Protein AF-K9WZA9-F1 (afdb_monomer_lite)

Sequence (160 aa):
MTSDKREVIESKIQYLHNLAGVDAKGNIYPRIYDGIVRLSPTGEVEWKQEIHGIFVREEDNHIFVCSRADVVNNVVILKVEHYDYSGKKIQTISFKLPEEQLPIKEDTPRLVSVDKTSMFYFYAGETERQGGTLFVYSLDGKLQTTTSLKKTDVNGFPLI

Organism: NCBI:txid56107

pLDDT: mean 84.94, std 13.11, range [42.44, 98.12]

Foldseek 3Di:
DPPPPPDPLDPVQPQFDPDWDADPQGWIWTDGPQWTFTAHNSRHTPDIFGWQDWDQAPVFRKIWTWGWWDQDPQKTKIWIFIAGNVRHTPDIAIAIDRQVPFLDHPWTWGFDDADPQRKTWTWTDDDPQFGTKIWIAHRNRDTDDIGGDFDADPVRHGRD

Radius of gyration: 18.66 Å; chains: 1; bounding box: 48×48×51 Å

Structure (mmCIF, N/CA/C/O backbone):
data_AF-K9WZA9-F1
#
_entry.id   AF-K9WZA9-F1
#
loop_
_atom_site.group_PDB
_atom_site.id
_atom_site.type_symbol
_atom_site.label_atom_id
_atom_site.label_alt_id
_atom_site.label_comp_id
_atom_site.label_asym_id
_atom_site.label_entity_id
_atom_site.label_seq_id
_atom_site.pdbx_PDB_ins_code
_atom_site.Cartn_x
_atom_site.Cartn_y
_atom_site.Cartn_z
_atom_site.occupancy
_atom_site.B_iso_or_equiv
_atom_site.auth_seq_id
_atom_site.auth_comp_id
_atom_site.auth_asym_id
_atom_site.auth_atom_id
_atom_site.pdbx_PDB_model_num
ATOM 1 N N . MET A 1 1 ? -28.727 35.499 5.149 1.00 42.44 1 MET A N 1
ATOM 2 C CA . MET A 1 1 ? -27.744 34.424 4.913 1.00 42.44 1 MET A CA 1
ATOM 3 C C . MET A 1 1 ? -26.704 34.524 6.008 1.00 42.44 1 MET A C 1
ATOM 5 O O . MET A 1 1 ? -25.869 35.417 5.964 1.00 42.44 1 MET A O 1
ATOM 9 N N . THR A 1 2 ? -26.827 33.715 7.054 1.00 43.69 2 THR A N 1
ATOM 10 C CA . THR A 1 2 ? -25.778 33.573 8.065 1.00 43.69 2 THR A CA 1
ATOM 11 C C . THR A 1 2 ? -24.646 32.799 7.411 1.00 43.69 2 THR A C 1
ATOM 13 O O . THR A 1 2 ? -24.845 31.659 7.006 1.00 43.69 2 THR A O 1
ATOM 16 N N . SER A 1 3 ? -23.483 33.426 7.219 1.00 47.97 3 SER A N 1
ATOM 17 C CA . SER A 1 3 ? -22.284 32.647 6.931 1.00 47.97 3 SER A CA 1
ATOM 18 C C . SER A 1 3 ? -22.032 31.810 8.177 1.00 47.97 3 SER A C 1
ATOM 20 O O . SER A 1 3 ? -21.748 32.383 9.233 1.00 47.97 3 SER A O 1
ATOM 22 N N . ASP A 1 4 ? -22.192 30.495 8.083 1.00 49.38 4 ASP A N 1
ATOM 23 C CA . ASP A 1 4 ? -21.793 29.600 9.160 1.00 49.38 4 ASP A CA 1
ATOM 24 C C . ASP A 1 4 ? -20.328 29.903 9.474 1.00 49.38 4 ASP A C 1
ATOM 26 O O . ASP A 1 4 ? -19.436 29.706 8.641 1.00 49.38 4 ASP A O 1
ATOM 30 N N . LYS A 1 5 ? -20.086 30.498 10.648 1.00 52.78 5 LYS A N 1
ATOM 31 C CA . LYS A 1 5 ? -18.735 30.696 11.159 1.00 52.78 5 LYS A CA 1
ATOM 32 C C . LYS A 1 5 ? -18.150 29.300 11.301 1.00 52.78 5 LYS A C 1
ATOM 34 O O . LYS A 1 5 ? -18.515 28.574 12.218 1.00 52.78 5 LYS A O 1
ATOM 39 N N . ARG A 1 6 ? -17.274 28.918 10.372 1.00 56.25 6 ARG A N 1
ATOM 40 C CA . ARG A 1 6 ? -16.460 27.714 10.517 1.00 56.25 6 ARG A CA 1
ATOM 41 C C . ARG A 1 6 ? -15.619 27.894 11.773 1.00 56.25 6 ARG A C 1
ATOM 43 O O . ARG A 1 6 ? -14.726 28.738 11.805 1.00 56.25 6 ARG A O 1
ATOM 50 N N . GLU A 1 7 ? -15.952 27.141 12.808 1.00 61.06 7 GLU A N 1
ATOM 51 C CA . GLU A 1 7 ? -15.139 27.044 14.007 1.00 61.06 7 GLU A CA 1
ATOM 52 C C . GLU A 1 7 ? -13.943 26.149 13.683 1.00 61.06 7 GLU A C 1
ATOM 54 O O . GLU A 1 7 ? -14.091 24.991 13.290 1.00 61.06 7 GLU A O 1
ATOM 59 N N . VAL A 1 8 ? -12.744 26.724 13.748 1.00 60.50 8 VAL A N 1
ATOM 60 C CA . VAL A 1 8 ? -11.500 25.979 13.549 1.00 60.50 8 VAL A CA 1
ATOM 61 C C . VAL A 1 8 ? -11.173 25.299 14.872 1.00 60.50 8 VAL A C 1
ATOM 63 O O . VAL A 1 8 ? -10.711 25.955 15.800 1.00 60.50 8 VAL A O 1
ATOM 66 N N . ILE A 1 9 ? -11.443 23.996 14.947 1.00 62.44 9 ILE A N 1
ATOM 67 C CA . ILE A 1 9 ? -11.275 23.192 16.169 1.00 62.44 9 ILE A CA 1
ATOM 68 C C . ILE A 1 9 ? -9.785 22.912 16.457 1.00 62.44 9 ILE A C 1
ATOM 70 O O . ILE A 1 9 ? -9.392 22.844 17.613 1.00 62.44 9 ILE A O 1
ATOM 74 N N . GLU A 1 10 ? -8.930 22.832 15.427 1.00 61.31 10 GLU A N 1
ATOM 75 C CA . GLU A 1 10 ? -7.470 22.728 15.590 1.00 61.31 10 GLU A CA 1
ATOM 76 C C . GLU A 1 10 ? -6.732 23.484 14.473 1.00 61.31 10 GLU A C 1
ATOM 78 O O . GLU A 1 10 ? -6.695 23.080 13.310 1.00 61.31 10 GLU A O 1
ATOM 83 N N . SER A 1 11 ? -6.126 24.613 14.839 1.00 58.09 11 SER A N 1
ATOM 84 C CA . SER A 1 11 ? -5.455 25.532 13.911 1.00 58.09 11 SER A CA 1
ATOM 85 C C . SER A 1 11 ? -4.141 25.006 13.328 1.00 58.09 11 SER A C 1
ATOM 87 O O . SER A 1 11 ? -3.690 25.524 12.306 1.00 58.09 11 SER A O 1
ATOM 89 N N . LYS A 1 12 ? -3.521 23.992 13.944 1.00 59.09 12 LYS A N 1
ATOM 90 C CA . LYS A 1 12 ? -2.277 23.372 13.463 1.00 59.09 12 LYS A CA 1
ATOM 91 C C . LYS A 1 12 ? -2.514 22.337 12.364 1.00 59.09 12 LYS A C 1
ATOM 93 O O . LYS A 1 12 ? -1.564 21.943 11.690 1.00 59.09 12 LYS A O 1
ATOM 98 N N . ILE A 1 13 ? -3.759 21.910 12.157 1.00 56.47 13 ILE A N 1
ATOM 99 C CA . ILE A 1 13 ? -4.132 20.898 11.167 1.00 56.47 13 ILE A CA 1
ATOM 100 C C . ILE A 1 13 ? -5.046 21.550 10.125 1.00 56.47 13 ILE A C 1
ATOM 102 O O . ILE A 1 13 ? -6.263 21.414 10.153 1.00 56.47 13 ILE A O 1
ATOM 106 N N . GLN A 1 14 ? -4.448 22.304 9.200 1.00 51.78 14 GLN A N 1
ATOM 107 C CA . GLN A 1 14 ? -5.199 23.067 8.186 1.00 51.78 14 GLN A CA 1
ATOM 108 C C . GLN A 1 14 ? -5.395 22.320 6.861 1.00 51.78 14 GLN A C 1
ATOM 110 O O . GLN A 1 14 ? -6.154 22.766 6.005 1.00 51.78 14 GLN A O 1
ATOM 115 N N . TYR A 1 15 ? -4.751 21.164 6.697 1.00 53.50 15 TYR A N 1
ATOM 116 C CA . TYR A 1 15 ? -4.788 20.360 5.471 1.00 53.50 15 TYR A CA 1
ATOM 117 C C . TYR A 1 15 ? -5.608 19.089 5.682 1.00 53.50 15 TYR A C 1
ATOM 119 O O . TYR A 1 15 ? -5.127 17.966 5.520 1.00 53.50 15 TYR A O 1
ATOM 127 N N . LEU A 1 16 ? -6.853 19.284 6.111 1.00 52.84 16 LEU A N 1
ATOM 128 C CA . LEU A 1 16 ? -7.841 18.219 6.197 1.00 52.84 16 LEU A CA 1
ATOM 129 C C . LEU A 1 16 ? -8.297 17.897 4.773 1.00 52.84 16 LEU A C 1
ATOM 131 O O . LEU A 1 16 ? -8.947 18.714 4.121 1.00 52.84 16 LEU A O 1
ATOM 135 N N . HIS A 1 17 ? -7.939 16.718 4.272 1.00 55.78 17 HIS A N 1
ATOM 136 C CA . HIS A 1 17 ? -8.559 16.200 3.055 1.00 55.78 17 HIS A CA 1
ATOM 137 C C . HIS A 1 17 ? -9.924 15.597 3.419 1.00 55.78 17 HIS A C 1
ATOM 139 O O . HIS A 1 17 ? -10.118 15.166 4.551 1.00 55.78 17 HIS A O 1
ATOM 145 N N . ASN A 1 18 ? -10.860 15.574 2.462 1.00 53.59 18 ASN A N 1
ATOM 146 C CA . ASN A 1 18 ? -12.310 15.318 2.601 1.00 53.59 18 ASN A CA 1
ATOM 147 C C . ASN A 1 18 ? -12.762 14.006 3.298 1.00 53.59 18 ASN A C 1
ATOM 149 O O . ASN A 1 18 ? -13.946 13.682 3.248 1.00 53.59 18 ASN A O 1
ATOM 153 N N . LEU A 1 19 ? -11.874 13.238 3.933 1.00 59.81 19 LEU A N 1
ATOM 154 C CA . LEU A 1 19 ? -12.208 12.026 4.674 1.00 59.81 19 LEU A CA 1
ATOM 155 C C . LEU A 1 19 ? -11.932 12.230 6.172 1.00 59.81 19 LEU A C 1
ATOM 157 O O . LEU A 1 19 ? -10.779 12.365 6.584 1.00 59.81 19 LEU A O 1
ATOM 161 N N . ALA A 1 20 ? -12.989 12.226 6.982 1.00 69.00 20 ALA A N 1
ATOM 162 C CA . ALA A 1 20 ? -12.903 12.156 8.436 1.00 69.00 20 ALA A CA 1
ATOM 163 C C . ALA A 1 20 ? -13.921 11.133 8.954 1.00 69.00 20 ALA A C 1
ATOM 165 O O . ALA A 1 20 ? -15.091 11.180 8.576 1.00 69.00 20 ALA A O 1
ATOM 166 N N . GLY A 1 21 ? -13.468 10.200 9.792 1.00 81.12 21 GLY A N 1
ATOM 167 C CA . GLY A 1 21 ? -14.337 9.299 10.556 1.00 81.12 21 GLY A CA 1
ATOM 168 C C . GLY A 1 21 ? -14.506 9.785 11.994 1.00 81.12 21 GLY A C 1
ATOM 169 O O . GLY A 1 21 ? -13.677 10.549 12.482 1.00 81.12 21 GLY A O 1
ATOM 170 N N . VAL A 1 22 ? -15.553 9.336 12.685 1.00 85.81 22 VAL A N 1
ATOM 171 C CA . VAL A 1 22 ? -15.742 9.573 14.126 1.00 85.81 22 VAL A CA 1
ATOM 172 C C . VAL A 1 22 ? -16.069 8.244 14.802 1.00 85.81 22 VAL A C 1
ATOM 174 O O . VAL A 1 22 ? -16.882 7.483 14.278 1.00 85.81 22 VAL A O 1
ATOM 177 N N . ASP A 1 23 ? -15.425 7.941 15.931 1.00 87.69 23 ASP A N 1
ATOM 178 C CA . ASP A 1 23 ? -15.722 6.726 16.702 1.00 87.69 23 ASP A CA 1
ATOM 179 C C . ASP A 1 23 ? -16.848 6.931 17.734 1.00 87.69 23 ASP A C 1
ATOM 181 O O . ASP A 1 23 ? -17.328 8.038 17.976 1.00 87.69 23 ASP A O 1
ATOM 185 N N . ALA A 1 24 ? -17.261 5.846 18.397 1.00 90.38 24 ALA A N 1
ATOM 186 C CA . ALA A 1 24 ? -18.321 5.880 19.409 1.00 90.38 24 ALA A CA 1
ATOM 187 C C . ALA A 1 24 ? -17.980 6.712 20.664 1.00 90.38 24 ALA A C 1
ATOM 189 O O . ALA A 1 24 ? -18.866 6.993 21.469 1.00 90.38 24 ALA A O 1
ATOM 190 N N . LYS A 1 25 ? -16.710 7.086 20.858 1.00 92.81 25 LYS A N 1
ATOM 191 C CA . LYS A 1 25 ? -16.250 7.942 21.960 1.00 92.81 25 LYS A CA 1
ATOM 192 C C . LYS A 1 25 ? -16.144 9.412 21.538 1.00 92.81 25 LYS A C 1
ATOM 194 O O . LYS A 1 25 ? -15.784 10.241 22.368 1.00 92.81 25 LYS A O 1
ATOM 199 N N . GLY A 1 26 ? -16.451 9.731 20.280 1.00 89.19 26 GLY A N 1
ATOM 200 C CA . GLY A 1 26 ? -16.342 11.075 19.722 1.00 89.19 26 GLY A CA 1
ATOM 201 C C . GLY A 1 26 ? -14.930 11.452 19.274 1.00 89.19 26 GLY A C 1
ATOM 202 O O . GLY A 1 26 ? -14.692 12.625 19.005 1.00 89.19 26 GLY A O 1
ATOM 203 N N . ASN A 1 27 ? -13.990 10.501 19.193 1.00 91.38 27 ASN A N 1
ATOM 204 C CA . ASN A 1 27 ? -12.677 10.778 18.609 1.00 91.38 27 ASN A CA 1
ATOM 205 C C . ASN A 1 27 ? -12.821 10.967 17.101 1.00 91.38 27 ASN A C 1
ATOM 207 O O . ASN A 1 27 ? -13.540 10.211 16.446 1.00 91.38 27 ASN A O 1
ATOM 211 N N . ILE A 1 28 ? -12.105 11.942 16.551 1.00 88.12 28 ILE A N 1
ATOM 212 C CA . ILE A 1 28 ? -12.174 12.310 15.135 1.00 88.12 28 ILE A CA 1
ATOM 213 C C . ILE A 1 28 ? -10.919 11.792 14.435 1.00 88.12 28 ILE A C 1
ATOM 215 O O . ILE A 1 28 ? -9.810 11.959 14.937 1.00 88.12 28 ILE A O 1
ATOM 219 N N . TYR A 1 29 ? -11.086 11.193 13.261 1.00 87.50 29 TYR A N 1
ATOM 220 C CA . TYR A 1 29 ? -10.018 10.583 12.470 1.00 87.50 29 TYR A CA 1
ATOM 221 C C . TYR A 1 29 ? -9.888 11.273 11.116 1.00 87.50 29 TYR A C 1
ATOM 223 O O . TYR A 1 29 ? -10.284 10.700 10.095 1.00 87.50 29 TYR A O 1
ATOM 231 N N . PRO A 1 30 ? -9.411 12.527 11.072 1.00 84.75 30 PRO A N 1
ATOM 232 C CA . PRO A 1 30 ? -9.175 13.189 9.807 1.00 84.75 30 PRO A CA 1
ATOM 233 C C . PRO A 1 30 ? -7.998 12.577 9.047 1.00 84.75 30 PRO A C 1
ATOM 235 O O . PRO A 1 30 ? -6.952 12.256 9.625 1.00 84.75 30 PRO A O 1
ATOM 238 N N . ARG A 1 31 ? -8.129 12.527 7.720 1.00 80.56 31 ARG A N 1
ATOM 239 C CA . ARG A 1 31 ? -6.980 12.373 6.832 1.00 80.56 31 ARG A CA 1
ATOM 240 C C . ARG A 1 31 ? -6.229 13.700 6.715 1.00 80.56 31 ARG A C 1
ATOM 242 O O . ARG A 1 31 ? -6.806 14.722 6.339 1.00 80.56 31 ARG A O 1
ATOM 249 N N . ILE A 1 32 ? -4.927 13.656 6.973 1.00 76.44 32 ILE A N 1
ATOM 250 C CA . ILE A 1 32 ? -4.011 14.792 6.869 1.00 76.44 32 ILE A CA 1
ATOM 251 C C . ILE A 1 32 ? -2.846 14.435 5.947 1.00 76.44 32 ILE A C 1
ATOM 253 O O . ILE A 1 32 ? -2.032 13.580 6.281 1.00 76.44 32 ILE A O 1
ATOM 257 N N . TYR A 1 33 ? -2.755 15.077 4.780 1.00 75.62 33 TYR A N 1
ATOM 258 C CA . TYR A 1 33 ? -1.789 14.701 3.737 1.00 75.62 33 TYR A CA 1
ATOM 259 C C . TYR A 1 33 ? -1.764 13.170 3.493 1.00 75.62 33 TYR A C 1
ATOM 261 O O . TYR A 1 33 ? -2.802 12.548 3.236 1.00 75.62 33 TYR A O 1
ATOM 269 N N . ASP A 1 34 ? -0.588 12.557 3.638 1.00 75.19 34 ASP A N 1
ATOM 270 C CA . ASP A 1 34 ? -0.345 11.119 3.595 1.00 75.19 34 ASP A CA 1
ATOM 271 C C . ASP A 1 34 ? -0.392 10.505 5.000 1.00 75.19 34 ASP A C 1
ATOM 273 O O . ASP A 1 34 ? 0.543 9.844 5.446 1.00 75.19 34 ASP A O 1
ATOM 277 N N . GLY A 1 35 ? -1.463 10.757 5.749 1.00 81.19 35 GLY A N 1
ATOM 278 C CA . GLY A 1 35 ? -1.632 10.201 7.084 1.00 81.19 35 GLY A CA 1
ATOM 279 C C . GLY A 1 35 ? -3.032 10.338 7.657 1.00 81.19 35 GLY A C 1
ATOM 280 O O . GLY A 1 35 ? -3.899 11.012 7.102 1.00 81.19 35 GLY A O 1
ATOM 281 N N . ILE A 1 36 ? -3.235 9.689 8.798 1.00 85.44 36 ILE A N 1
ATOM 282 C CA . ILE A 1 36 ? -4.416 9.831 9.646 1.00 85.44 36 ILE A CA 1
ATOM 283 C C . ILE A 1 36 ? -3.948 10.341 11.004 1.00 85.44 36 ILE A C 1
ATOM 285 O O . ILE A 1 36 ? -2.954 9.869 11.558 1.00 85.44 36 ILE A O 1
ATOM 289 N N . VAL A 1 37 ? -4.671 11.316 11.537 1.00 87.38 37 VAL A N 1
ATOM 290 C CA . VAL A 1 37 ? -4.534 11.753 12.926 1.00 87.38 37 VAL A CA 1
ATOM 291 C C . VAL A 1 37 ? -5.763 11.309 13.687 1.00 87.38 37 VAL A C 1
ATOM 293 O O . VAL A 1 37 ? -6.846 11.248 13.120 1.00 87.38 37 VAL A O 1
ATOM 296 N N . ARG A 1 38 ? -5.598 11.002 14.968 1.00 89.75 38 ARG A N 1
ATOM 297 C CA . ARG A 1 38 ? -6.704 10.879 15.907 1.00 89.75 38 ARG A CA 1
ATOM 298 C C . ARG A 1 38 ? -6.728 12.122 16.786 1.00 89.75 38 ARG A C 1
ATOM 300 O O . ARG A 1 38 ? -5.749 12.405 17.481 1.00 89.75 38 ARG A O 1
ATOM 307 N N . LEU A 1 39 ? -7.851 12.822 16.751 1.00 89.12 39 LEU A N 1
ATOM 308 C CA . LEU A 1 39 ? -8.166 13.922 17.648 1.00 89.12 39 LEU A CA 1
ATOM 309 C C . LEU A 1 39 ? -9.087 13.420 18.757 1.00 89.12 39 LEU A C 1
ATOM 311 O O . LEU A 1 39 ? -10.002 12.633 18.494 1.00 89.12 39 LEU A O 1
ATOM 315 N N . SER A 1 40 ? -8.866 13.898 19.974 1.00 90.94 40 SER A N 1
ATOM 316 C CA . SER A 1 40 ? -9.822 13.756 21.067 1.00 90.94 40 SER A CA 1
ATOM 317 C C . SER A 1 40 ? -11.135 14.493 20.733 1.00 90.94 40 SER A C 1
ATOM 319 O O . SER A 1 40 ? -11.166 15.327 19.819 1.00 90.94 40 SER A O 1
ATOM 321 N N . PRO A 1 41 ? -12.222 14.277 21.498 1.00 89.31 41 PRO A N 1
ATOM 322 C CA . PRO A 1 41 ? -13.459 15.045 21.332 1.00 89.31 41 PRO A CA 1
ATOM 323 C C . PRO A 1 41 ? -13.288 16.561 21.524 1.00 89.31 41 PRO A C 1
ATOM 325 O O . PRO A 1 41 ? -14.135 17.331 21.080 1.00 89.31 41 PRO A O 1
ATOM 328 N N . THR A 1 42 ? -12.210 17.001 22.184 1.00 90.12 42 THR A N 1
ATOM 329 C CA . THR A 1 42 ? -11.871 18.421 22.375 1.00 90.12 42 THR A CA 1
ATOM 330 C C . THR A 1 42 ? -10.948 18.974 21.287 1.00 90.12 42 THR A C 1
ATOM 332 O O . THR A 1 42 ? -10.619 20.155 21.326 1.00 90.12 42 THR A O 1
ATOM 335 N N . GLY A 1 43 ? -10.546 18.151 20.311 1.00 84.06 43 GLY A N 1
ATOM 336 C CA . GLY A 1 43 ? -9.695 18.557 19.191 1.00 84.06 43 GLY A CA 1
ATOM 337 C C . GLY A 1 43 ? -8.194 18.370 19.415 1.00 84.06 43 GLY A C 1
ATOM 338 O O . GLY A 1 43 ? -7.413 18.690 18.523 1.00 84.06 43 GLY A O 1
ATOM 339 N N . GLU A 1 44 ? -7.771 17.828 20.559 1.00 88.88 44 GLU A N 1
ATOM 340 C CA . GLU A 1 44 ? -6.352 17.609 20.851 1.00 88.88 44 GLU A CA 1
ATOM 341 C C . GLU A 1 44 ? -5.801 16.402 20.087 1.00 88.88 44 GLU A C 1
ATOM 343 O O . GLU A 1 44 ? -6.444 15.358 19.992 1.00 88.88 44 GLU A O 1
ATOM 348 N N . VAL A 1 45 ? -4.579 16.518 19.567 1.00 89.56 45 VAL A N 1
ATOM 349 C CA . VAL A 1 45 ? -3.902 15.420 18.863 1.00 89.56 45 VAL A CA 1
ATOM 350 C C . VAL A 1 45 ? -3.454 14.347 19.855 1.00 89.56 45 VAL A C 1
ATOM 352 O O . VAL A 1 45 ? -2.538 14.574 20.639 1.00 89.56 45 VAL A O 1
ATOM 355 N N . GLU A 1 46 ? -4.038 13.152 19.764 1.00 91.00 46 GLU A N 1
ATOM 356 C CA . GLU A 1 46 ? -3.663 12.004 20.604 1.00 91.00 46 GLU A CA 1
ATOM 357 C C . GLU A 1 46 ? -2.703 11.045 19.887 1.00 91.00 46 GLU A C 1
ATOM 359 O O . GLU A 1 46 ? -1.898 10.361 20.519 1.00 91.00 46 GLU A O 1
ATOM 364 N N . TRP A 1 47 ? -2.804 10.955 18.558 1.00 88.19 47 TRP A N 1
ATOM 365 C CA . TRP A 1 47 ? -2.058 9.982 17.761 1.00 88.19 47 TRP A CA 1
ATOM 366 C C . TRP A 1 47 ? -1.978 10.396 16.287 1.00 88.19 47 TRP A C 1
ATOM 368 O O . TRP A 1 47 ? -2.872 11.065 15.769 1.00 88.19 47 TRP A O 1
ATOM 378 N N . LYS A 1 48 ? -0.914 9.972 15.598 1.00 86.94 48 LYS A N 1
ATOM 379 C CA . LYS A 1 48 ? -0.701 10.179 14.159 1.00 86.94 48 LYS A CA 1
ATOM 380 C C . LYS A 1 48 ? -0.072 8.931 13.539 1.00 86.94 48 LYS A C 1
ATOM 382 O O . LYS A 1 48 ? 0.857 8.368 14.113 1.00 86.94 48 LYS A O 1
ATOM 387 N N . GLN A 1 49 ? -0.507 8.575 12.334 1.00 84.06 49 GLN A N 1
ATOM 388 C CA . GLN A 1 49 ? 0.143 7.581 11.479 1.00 84.06 49 GLN A CA 1
ATOM 389 C C . GLN A 1 49 ? 0.287 8.109 10.053 1.00 84.06 49 GLN A C 1
ATOM 391 O O . GLN A 1 49 ? -0.645 8.697 9.509 1.00 84.06 49 GLN A O 1
ATOM 396 N N . GLU A 1 50 ? 1.452 7.887 9.446 1.00 84.44 50 GLU A N 1
ATOM 397 C CA . GLU A 1 50 ? 1.690 8.183 8.030 1.00 84.44 50 GLU A CA 1
ATOM 398 C C . GLU A 1 50 ? 1.214 7.004 7.166 1.00 84.44 50 GLU A C 1
ATOM 400 O O . GLU A 1 50 ? 1.672 5.871 7.321 1.00 84.44 50 GLU A O 1
ATOM 405 N N . ILE A 1 51 ? 0.264 7.278 6.275 1.00 83.19 51 ILE A N 1
ATOM 406 C CA . ILE A 1 51 ? -0.436 6.337 5.402 1.00 83.19 51 ILE A CA 1
ATOM 407 C C . ILE A 1 51 ? -0.437 6.915 3.982 1.00 83.19 51 ILE A C 1
ATOM 409 O O . ILE A 1 51 ? -1.095 7.917 3.707 1.00 83.19 51 ILE A O 1
ATOM 413 N N . HIS A 1 52 ? 0.271 6.251 3.070 1.00 81.38 52 HIS A N 1
ATOM 414 C CA . HIS A 1 52 ? 0.356 6.623 1.652 1.00 81.38 52 HIS A CA 1
ATOM 415 C C . HIS A 1 52 ? -0.791 6.061 0.810 1.00 81.38 52 HIS A C 1
ATOM 417 O O . HIS A 1 52 ? -1.071 6.571 -0.275 1.00 81.38 52 HIS A O 1
ATOM 423 N N . GLY A 1 53 ? -1.462 5.013 1.287 1.00 82.69 53 GLY A N 1
ATOM 424 C CA . GLY A 1 53 ? -2.587 4.418 0.579 1.00 82.69 53 GLY A CA 1
ATOM 425 C C . GLY A 1 53 ? -3.407 3.497 1.466 1.00 82.69 53 GLY A C 1
ATOM 426 O O . GLY A 1 53 ? -2.867 2.816 2.335 1.00 82.69 53 GLY A O 1
ATOM 427 N N . ILE A 1 54 ? -4.715 3.476 1.229 1.00 87.62 54 ILE A N 1
ATOM 428 C CA . ILE A 1 54 ? -5.635 2.489 1.789 1.00 87.62 54 ILE A CA 1
ATOM 429 C C . ILE A 1 54 ? -6.397 1.900 0.613 1.00 87.62 54 ILE A C 1
ATOM 431 O O . ILE A 1 54 ? -6.950 2.645 -0.195 1.00 87.62 54 ILE A O 1
ATOM 435 N N . PHE A 1 55 ? -6.423 0.578 0.526 1.00 91.38 55 PHE A N 1
ATOM 436 C CA . PHE A 1 55 ? -7.201 -0.143 -0.467 1.00 91.38 55 PHE A CA 1
ATOM 437 C C . PHE A 1 55 ? -8.105 -1.152 0.235 1.00 91.38 55 PHE A C 1
ATOM 439 O O . PHE A 1 55 ? -7.647 -1.894 1.104 1.00 91.38 55 PHE A O 1
ATOM 446 N N . VAL A 1 56 ? -9.382 -1.173 -0.136 1.00 92.25 56 VAL A N 1
ATOM 447 C CA . VAL A 1 56 ? -10.341 -2.185 0.315 1.00 92.25 56 VAL A CA 1
ATOM 448 C C . VAL A 1 56 ? -10.646 -3.063 -0.884 1.00 92.25 56 VAL A C 1
ATOM 450 O O . VAL A 1 56 ? -11.123 -2.567 -1.903 1.00 92.25 56 VAL A O 1
ATOM 453 N N . ARG A 1 57 ? -10.334 -4.353 -0.774 1.00 92.88 57 ARG A N 1
ATOM 454 C CA . ARG A 1 57 ? -10.615 -5.320 -1.833 1.00 9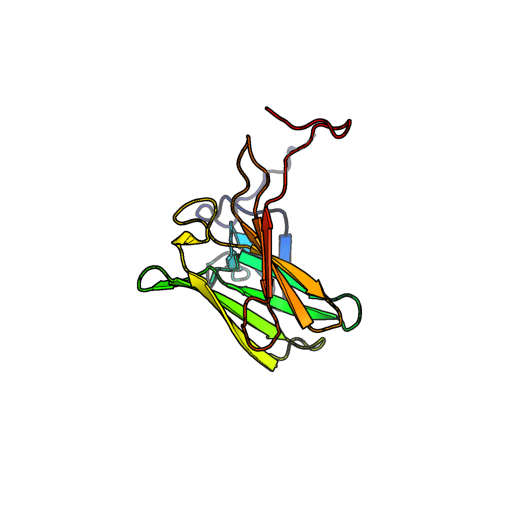2.88 57 ARG A CA 1
ATOM 455 C C . ARG A 1 57 ? -12.092 -5.699 -1.788 1.00 92.88 57 ARG A C 1
ATOM 457 O O . ARG A 1 57 ? -12.578 -6.143 -0.753 1.00 92.88 57 ARG A O 1
ATOM 464 N N . GLU A 1 58 ? -12.803 -5.494 -2.891 1.00 90.50 58 GLU A N 1
ATOM 465 C CA . GLU A 1 58 ? -14.267 -5.600 -2.947 1.00 90.50 58 GLU A CA 1
ATOM 466 C C . GLU A 1 58 ? -14.765 -7.027 -2.687 1.00 90.50 58 GLU A C 1
ATOM 468 O O . GLU A 1 58 ? -15.792 -7.224 -2.043 1.00 90.50 58 GLU A O 1
ATOM 473 N N . GLU A 1 59 ? -14.021 -8.034 -3.143 1.00 92.75 59 GLU A N 1
ATOM 474 C CA . GLU A 1 59 ? -14.464 -9.426 -3.114 1.00 92.75 59 GLU A CA 1
ATOM 475 C C . GLU A 1 59 ? -14.579 -10.003 -1.697 1.00 92.75 59 GLU A C 1
ATOM 477 O O . GLU A 1 59 ? -15.431 -10.857 -1.450 1.00 92.75 59 GLU A O 1
ATOM 482 N N . ASP A 1 60 ? -13.724 -9.564 -0.770 1.00 93.94 60 ASP A N 1
ATOM 483 C CA . ASP A 1 60 ? -13.654 -10.092 0.598 1.00 93.94 60 ASP A CA 1
ATOM 484 C C . ASP A 1 60 ? -13.587 -9.019 1.690 1.00 93.94 60 ASP A C 1
ATOM 486 O O . ASP A 1 60 ? -13.475 -9.347 2.872 1.00 93.94 60 ASP A O 1
ATOM 490 N N . ASN A 1 61 ? -13.694 -7.740 1.321 1.00 92.44 61 ASN A N 1
ATOM 491 C CA . ASN A 1 61 ? -13.590 -6.586 2.216 1.00 92.44 61 ASN A CA 1
ATOM 492 C C . ASN A 1 61 ? -12.298 -6.562 3.045 1.00 92.44 61 ASN A C 1
ATOM 494 O O . ASN A 1 61 ? -12.251 -5.958 4.118 1.00 92.44 61 ASN A O 1
ATOM 498 N N . HIS A 1 62 ? -11.235 -7.214 2.567 1.00 95.19 62 HIS A N 1
ATOM 499 C CA . HIS A 1 62 ? -9.931 -7.110 3.203 1.00 95.19 62 HIS A CA 1
ATOM 500 C C . HIS A 1 62 ? -9.353 -5.711 2.994 1.00 95.19 62 HIS A C 1
ATOM 502 O O . HIS A 1 62 ? -9.481 -5.112 1.922 1.00 95.19 62 HIS A O 1
ATOM 508 N N . ILE A 1 63 ? -8.699 -5.195 4.032 1.00 94.75 63 ILE A N 1
ATOM 509 C CA . ILE A 1 63 ? -8.175 -3.831 4.066 1.00 94.75 63 ILE A CA 1
ATOM 510 C C . ILE A 1 63 ? -6.653 -3.894 3.995 1.00 94.75 63 ILE A C 1
ATOM 512 O O . ILE A 1 63 ? -6.004 -4.624 4.746 1.00 94.75 63 ILE A O 1
ATOM 516 N N . PHE A 1 64 ? -6.079 -3.098 3.105 1.00 94.69 64 PHE A N 1
ATOM 517 C CA . PHE A 1 64 ? -4.646 -2.995 2.884 1.00 94.69 64 PHE A CA 1
ATOM 518 C C . PHE A 1 64 ? -4.214 -1.557 3.132 1.00 94.69 64 PHE A C 1
ATOM 520 O O . PHE A 1 64 ? -4.634 -0.644 2.422 1.00 94.69 64 PHE A O 1
ATOM 527 N N . VAL A 1 65 ? -3.381 -1.351 4.147 1.00 92.31 65 VAL A N 1
ATOM 528 C CA . VAL A 1 65 ? -2.884 -0.032 4.545 1.00 92.31 65 VAL A CA 1
ATOM 529 C C . VAL A 1 65 ? -1.403 0.043 4.207 1.00 92.31 65 VAL A C 1
ATOM 531 O O . VAL A 1 65 ? -0.588 -0.667 4.789 1.00 92.31 65 VAL A O 1
ATOM 534 N N . CYS A 1 66 ? -1.051 0.894 3.250 1.00 92.31 66 CYS A N 1
ATOM 535 C CA . CYS A 1 66 ? 0.329 1.168 2.880 1.00 92.31 66 CYS A CA 1
ATOM 536 C C . CYS A 1 66 ? 0.850 2.352 3.692 1.00 92.31 66 CYS A C 1
ATOM 538 O O . CYS A 1 66 ? 0.330 3.467 3.573 1.00 92.31 66 CYS A O 1
ATOM 540 N N . SER A 1 67 ? 1.894 2.133 4.488 1.00 88.88 67 SER A N 1
ATOM 541 C CA . SER A 1 67 ? 2.602 3.233 5.143 1.00 88.88 67 SER A CA 1
ATOM 542 C C . SER A 1 67 ? 3.428 4.021 4.129 1.00 88.88 67 SER A C 1
ATOM 544 O O . SER A 1 67 ? 3.632 3.584 2.991 1.00 88.88 67 SER A O 1
ATOM 546 N N . ARG A 1 68 ? 3.951 5.171 4.556 1.00 85.62 68 ARG A N 1
ATOM 547 C CA . ARG A 1 68 ? 5.036 5.833 3.829 1.00 85.62 68 ARG A CA 1
ATOM 548 C C . ARG A 1 68 ? 6.206 4.864 3.622 1.00 85.62 68 ARG A C 1
ATOM 550 O O . ARG A 1 68 ? 6.475 4.023 4.485 1.00 85.62 68 ARG A O 1
ATOM 557 N N . ALA A 1 69 ? 6.852 4.967 2.463 1.00 89.56 69 ALA A N 1
ATOM 558 C CA . ALA A 1 69 ? 8.008 4.149 2.130 1.00 89.56 69 ALA A CA 1
ATOM 559 C C . ALA A 1 69 ? 9.241 4.593 2.929 1.00 89.56 69 ALA A C 1
ATOM 561 O O . ALA A 1 69 ? 9.491 5.791 3.064 1.00 89.56 69 ALA A O 1
ATOM 562 N N . ASP A 1 70 ? 10.032 3.630 3.397 1.00 90.44 70 ASP A N 1
ATOM 563 C CA . ASP A 1 70 ? 11.362 3.890 3.953 1.00 90.44 70 ASP A CA 1
ATOM 564 C C . ASP A 1 70 ? 12.402 3.789 2.831 1.00 90.44 70 ASP A C 1
ATOM 566 O O . ASP A 1 70 ? 12.310 2.890 1.999 1.00 90.44 70 ASP A O 1
ATOM 570 N N . VAL A 1 71 ? 13.424 4.646 2.815 1.00 90.44 71 VAL A N 1
ATOM 571 C CA . VAL A 1 71 ? 14.566 4.499 1.895 1.00 90.44 71 VAL A CA 1
ATOM 572 C C . VAL A 1 71 ? 15.803 4.136 2.706 1.00 90.44 71 VAL A C 1
ATOM 574 O O . VAL A 1 71 ? 16.258 4.912 3.544 1.00 90.44 71 VAL A O 1
ATOM 577 N N . VAL A 1 72 ? 16.345 2.939 2.476 1.00 92.19 72 VAL A N 1
ATOM 578 C CA . VAL A 1 72 ? 17.520 2.419 3.189 1.00 92.19 72 VAL A CA 1
ATOM 579 C C . VAL A 1 72 ? 18.509 1.869 2.173 1.00 92.19 72 VAL A C 1
ATOM 581 O O . VAL A 1 72 ? 18.178 0.947 1.435 1.00 92.19 72 VAL A O 1
ATOM 584 N N . ASN A 1 73 ? 19.733 2.406 2.147 1.00 92.88 73 ASN A N 1
ATOM 585 C CA . ASN A 1 73 ? 20.790 1.992 1.214 1.00 92.88 73 ASN A CA 1
ATOM 586 C C . ASN A 1 73 ? 20.326 1.978 -0.259 1.00 92.88 73 ASN A C 1
ATOM 588 O O . ASN A 1 73 ? 20.547 0.995 -0.961 1.00 92.88 73 ASN A O 1
ATOM 592 N N . ASN A 1 74 ? 19.658 3.049 -0.707 1.00 92.12 74 ASN A N 1
ATOM 593 C CA . ASN A 1 74 ? 19.073 3.185 -2.053 1.00 92.12 74 ASN A CA 1
ATOM 594 C C . ASN A 1 74 ? 18.037 2.098 -2.397 1.00 92.12 74 ASN A C 1
ATOM 596 O O . ASN A 1 74 ? 17.823 1.768 -3.560 1.00 92.12 74 ASN A O 1
ATOM 600 N N . VAL A 1 75 ? 17.392 1.512 -1.388 1.00 93.44 75 VAL A N 1
ATOM 601 C CA . VAL A 1 75 ? 16.262 0.601 -1.569 1.00 93.44 75 VAL A CA 1
ATOM 602 C C . VAL A 1 75 ? 15.042 1.218 -0.913 1.00 93.44 75 VAL A C 1
ATOM 604 O O . VAL A 1 75 ? 15.033 1.479 0.290 1.00 93.44 75 VAL A O 1
ATOM 607 N N . VAL A 1 76 ? 14.004 1.415 -1.714 1.00 93.56 76 VAL A N 1
ATOM 608 C CA . VAL A 1 76 ? 12.679 1.835 -1.273 1.00 93.56 76 VAL A CA 1
ATOM 609 C C . VAL A 1 76 ? 11.967 0.607 -0.712 1.00 93.56 76 VAL A C 1
ATOM 611 O O . VAL A 1 76 ? 11.823 -0.419 -1.382 1.00 93.56 76 VAL A O 1
ATOM 614 N N . ILE A 1 77 ? 11.549 0.698 0.544 1.00 95.06 77 ILE A N 1
ATOM 615 C CA . ILE A 1 77 ? 10.855 -0.349 1.282 1.00 95.06 77 ILE A CA 1
ATOM 616 C C . ILE A 1 77 ? 9.415 0.100 1.493 1.00 95.06 77 ILE A C 1
ATOM 618 O O . ILE A 1 77 ? 9.130 0.990 2.295 1.00 95.06 77 ILE A O 1
ATOM 622 N N . LEU A 1 78 ? 8.501 -0.552 0.784 1.00 94.25 78 LEU A N 1
ATOM 623 C CA . LEU A 1 78 ? 7.064 -0.351 0.923 1.00 94.25 78 LEU A CA 1
ATOM 624 C C . LEU A 1 78 ? 6.534 -1.376 1.923 1.00 94.25 78 LEU A C 1
ATOM 626 O O . LEU A 1 78 ? 6.821 -2.568 1.797 1.00 94.25 78 LEU A O 1
ATOM 630 N N . LYS A 1 79 ? 5.754 -0.934 2.910 1.00 95.31 79 LYS A N 1
ATOM 631 C CA . LYS A 1 79 ? 5.123 -1.818 3.897 1.00 95.31 79 LYS A CA 1
ATOM 632 C C . LYS A 1 79 ? 3.614 -1.720 3.772 1.00 95.31 79 LYS A C 1
ATOM 634 O O . LYS A 1 79 ? 3.053 -0.630 3.859 1.00 95.31 79 LYS A O 1
ATOM 639 N N . VAL A 1 80 ? 2.973 -2.870 3.596 1.00 95.88 80 VAL A N 1
ATOM 640 C CA . VAL A 1 80 ? 1.516 -2.986 3.568 1.00 95.88 80 VAL A CA 1
ATOM 641 C C . VAL A 1 80 ? 1.065 -3.831 4.744 1.00 95.88 80 VAL A C 1
ATOM 643 O O . VAL A 1 80 ? 1.450 -4.991 4.890 1.00 95.88 80 VAL A O 1
ATOM 646 N N . GLU A 1 81 ? 0.247 -3.240 5.598 1.00 95.69 81 GLU A N 1
ATOM 647 C CA . GLU A 1 81 ? -0.480 -3.944 6.639 1.00 95.69 81 GLU A CA 1
ATOM 648 C C . GLU A 1 81 ? -1.774 -4.497 6.045 1.00 95.69 81 GLU A C 1
ATOM 650 O O . GLU A 1 81 ? -2.545 -3.769 5.423 1.00 95.69 81 GLU A O 1
ATOM 655 N N . HIS A 1 82 ? -1.993 -5.798 6.213 1.00 95.25 82 HIS A N 1
ATOM 656 C CA . HIS A 1 82 ? -3.168 -6.501 5.714 1.00 95.25 82 HIS A CA 1
ATOM 657 C C . HIS A 1 82 ? -4.077 -6.857 6.886 1.00 95.25 82 HIS A C 1
ATOM 659 O O . HIS A 1 82 ? -3.646 -7.521 7.832 1.00 95.25 82 HIS A O 1
ATOM 665 N N . TYR A 1 83 ? -5.328 -6.421 6.806 1.00 96.25 83 TYR A N 1
ATOM 666 C CA . TYR A 1 83 ? -6.389 -6.690 7.763 1.00 96.25 83 TYR A CA 1
ATOM 667 C C . TYR A 1 83 ? -7.512 -7.479 7.091 1.00 96.25 83 TYR A C 1
ATOM 669 O O . TYR A 1 83 ? -7.807 -7.278 5.909 1.00 96.25 83 TYR A O 1
ATOM 677 N N . ASP A 1 84 ? -8.144 -8.370 7.848 1.00 96.19 84 ASP A N 1
ATOM 678 C CA . ASP A 1 84 ? -9.381 -9.013 7.407 1.00 96.19 84 ASP A CA 1
ATOM 679 C C . ASP A 1 84 ? -10.579 -8.049 7.476 1.00 96.19 84 ASP A C 1
ATOM 681 O O . ASP A 1 84 ? -10.479 -6.918 7.962 1.00 96.19 84 ASP A O 1
ATOM 685 N N . TYR A 1 85 ? -11.737 -8.524 7.018 1.00 92.75 85 TYR A N 1
ATOM 686 C CA . TYR A 1 85 ? -13.000 -7.781 7.038 1.00 92.75 85 TYR A CA 1
ATOM 687 C C . TYR A 1 85 ? -13.464 -7.366 8.446 1.00 92.75 85 TYR A C 1
ATOM 689 O O . TYR A 1 85 ? -14.319 -6.494 8.580 1.00 92.75 85 TYR A O 1
ATOM 697 N N . SER A 1 86 ? -12.937 -7.994 9.506 1.00 92.69 86 SER A N 1
ATOM 698 C CA . SER A 1 86 ? -13.248 -7.640 10.896 1.00 92.69 86 SER A CA 1
ATOM 699 C C . SER A 1 86 ? -12.348 -6.524 11.437 1.00 92.69 86 SER A C 1
ATOM 701 O O . SER A 1 86 ? -12.534 -6.069 12.565 1.00 92.69 86 SER A O 1
ATOM 703 N N . GLY A 1 87 ? -11.364 -6.081 10.646 1.00 88.06 87 GLY A N 1
ATOM 704 C CA . GLY A 1 87 ? -10.346 -5.123 11.065 1.00 88.06 87 GLY A CA 1
ATOM 705 C C . GLY A 1 87 ? -9.227 -5.754 11.895 1.00 88.06 87 GLY A C 1
ATOM 706 O O . GLY A 1 87 ? -8.420 -5.035 12.486 1.00 88.06 87 GLY A O 1
ATOM 707 N N . LYS A 1 88 ? -9.134 -7.088 11.954 1.00 95.38 88 LYS A N 1
ATOM 708 C CA . LYS A 1 88 ? -8.020 -7.767 12.617 1.00 95.38 88 LYS A CA 1
ATOM 709 C C . LYS A 1 88 ? -6.827 -7.815 11.669 1.00 95.38 88 LYS A C 1
ATOM 711 O O . LYS A 1 88 ? -6.924 -8.292 10.541 1.00 95.38 88 LYS A O 1
ATOM 716 N N . LYS A 1 89 ? -5.669 -7.360 12.153 1.00 96.62 89 LYS A N 1
ATOM 717 C CA . LYS A 1 89 ? -4.411 -7.444 11.405 1.00 96.62 89 LYS A CA 1
ATOM 718 C C . LYS A 1 89 ? -4.025 -8.912 11.200 1.00 96.62 89 LYS A C 1
ATOM 720 O O . LYS A 1 89 ? -3.851 -9.644 12.174 1.00 96.62 89 LYS A O 1
ATOM 725 N N . ILE A 1 90 ? -3.869 -9.315 9.943 1.00 96.88 90 ILE A N 1
ATOM 726 C CA . ILE A 1 90 ? -3.391 -10.640 9.540 1.00 96.88 90 ILE A CA 1
ATOM 727 C C . ILE A 1 90 ? -1.862 -10.637 9.500 1.00 96.88 90 ILE A C 1
ATOM 729 O O . ILE A 1 90 ? -1.226 -11.479 10.129 1.00 96.88 90 ILE A O 1
ATOM 733 N N . GLN A 1 91 ? -1.266 -9.693 8.765 1.00 96.56 91 GLN A N 1
ATOM 734 C CA . GLN A 1 91 ? 0.181 -9.649 8.539 1.00 96.56 91 GLN A CA 1
ATOM 735 C C . GLN A 1 91 ? 0.677 -8.264 8.104 1.00 96.56 91 GLN A C 1
ATOM 737 O O . GLN A 1 91 ? -0.105 -7.373 7.773 1.00 96.56 91 GLN A O 1
ATOM 742 N N . THR A 1 92 ? 2.000 -8.100 8.083 1.00 96.31 92 THR A N 1
ATOM 743 C CA . THR A 1 92 ? 2.681 -7.003 7.384 1.00 96.31 92 THR A CA 1
ATOM 744 C C . THR A 1 92 ? 3.535 -7.591 6.271 1.00 96.31 92 THR A C 1
ATOM 746 O O . THR A 1 92 ? 4.369 -8.457 6.523 1.00 96.31 92 THR A O 1
ATOM 749 N N . ILE A 1 93 ? 3.346 -7.092 5.055 1.00 96.12 93 ILE A N 1
ATOM 750 C CA . ILE A 1 93 ? 4.086 -7.493 3.861 1.00 96.12 93 ILE A CA 1
ATOM 751 C C . ILE A 1 93 ? 5.058 -6.368 3.515 1.00 96.12 93 ILE A C 1
ATOM 753 O O . ILE A 1 93 ? 4.714 -5.190 3.618 1.00 96.12 93 ILE A O 1
ATOM 757 N N . SER A 1 94 ? 6.286 -6.723 3.142 1.00 96.56 94 SER A N 1
ATOM 758 C CA . SER A 1 94 ? 7.318 -5.763 2.744 1.00 96.56 94 SER A CA 1
ATOM 759 C C . SER A 1 94 ? 7.730 -5.992 1.298 1.00 96.56 94 SER A C 1
ATOM 761 O O . SER A 1 94 ? 8.084 -7.109 0.925 1.00 96.56 94 SER A O 1
ATOM 763 N N . PHE A 1 95 ? 7.743 -4.921 0.513 1.00 96.25 95 PHE A N 1
ATOM 764 C CA . PHE A 1 95 ? 8.175 -4.914 -0.879 1.00 96.25 95 PHE A CA 1
ATOM 765 C C . PHE A 1 95 ? 9.436 -4.072 -0.998 1.00 96.25 95 PHE A C 1
ATOM 767 O O . PHE A 1 95 ? 9.547 -3.017 -0.372 1.00 96.25 95 PHE A O 1
ATOM 774 N N . LYS A 1 96 ? 10.394 -4.548 -1.789 1.00 95.62 96 LYS A N 1
ATOM 775 C CA . LYS A 1 96 ? 11.651 -3.844 -2.038 1.00 95.62 96 LYS A CA 1
ATOM 776 C C . LYS A 1 96 ? 11.692 -3.393 -3.488 1.00 95.62 96 LYS A C 1
ATOM 778 O O . LYS A 1 96 ? 11.430 -4.186 -4.393 1.00 95.62 96 LYS A O 1
ATOM 783 N N . LEU A 1 97 ? 12.047 -2.135 -3.690 1.00 93.56 97 LEU A N 1
ATOM 784 C CA . LEU A 1 97 ? 12.265 -1.536 -4.996 1.00 93.56 97 LEU A CA 1
ATOM 785 C C . LEU A 1 97 ? 13.621 -0.827 -4.963 1.00 93.56 97 LEU A C 1
ATOM 787 O O . LEU A 1 97 ? 13.793 0.080 -4.148 1.00 93.56 97 LEU A O 1
ATOM 791 N N . PRO A 1 98 ? 14.600 -1.232 -5.783 1.00 90.00 98 PRO A N 1
ATOM 792 C CA . PRO A 1 98 ? 15.820 -0.449 -5.932 1.00 90.00 98 PRO A CA 1
ATOM 793 C C . PRO A 1 98 ? 15.474 0.969 -6.406 1.00 90.00 98 PRO A C 1
ATOM 795 O O . PRO A 1 98 ? 14.657 1.128 -7.315 1.00 90.00 98 PRO A O 1
ATOM 798 N N . GLU A 1 99 ? 16.039 1.995 -5.770 1.00 89.31 99 GLU A N 1
ATOM 799 C CA . GLU A 1 99 ? 15.697 3.400 -6.031 1.00 89.31 99 GLU A CA 1
ATOM 800 C C . GLU A 1 99 ? 15.969 3.786 -7.493 1.00 89.31 99 GLU A C 1
ATOM 802 O O . GLU A 1 99 ? 15.234 4.583 -8.065 1.00 89.31 99 GLU A O 1
ATOM 807 N N . GLU A 1 100 ? 16.952 3.160 -8.146 1.00 88.94 100 GLU A N 1
ATOM 808 C CA . GLU A 1 100 ? 17.254 3.365 -9.565 1.00 88.94 100 GLU A CA 1
ATOM 809 C C . GLU A 1 100 ? 16.138 2.913 -10.520 1.00 88.94 100 GLU A C 1
ATOM 811 O O . GLU A 1 100 ? 16.140 3.295 -11.689 1.00 88.94 100 GLU A O 1
ATOM 816 N N . GLN A 1 101 ? 15.188 2.100 -10.046 1.00 88.06 101 GLN A N 1
ATOM 817 C CA . GLN A 1 101 ? 14.007 1.711 -10.818 1.00 88.06 101 GLN A CA 1
ATOM 818 C C . GLN A 1 101 ? 12.861 2.717 -10.682 1.00 88.06 101 GLN A C 1
ATOM 820 O O . GLN A 1 101 ? 11.854 2.588 -11.385 1.00 88.06 101 GLN A O 1
ATOM 825 N N . LEU A 1 102 ? 12.981 3.708 -9.790 1.00 88.44 102 LEU A N 1
ATOM 826 C CA . LEU A 1 102 ? 11.989 4.763 -9.702 1.00 88.44 102 LEU A CA 1
ATOM 827 C C . LEU A 1 102 ? 12.107 5.712 -10.905 1.00 88.44 102 LEU A C 1
ATOM 829 O O . LEU A 1 102 ? 13.200 6.168 -11.236 1.00 88.44 102 LEU A O 1
ATOM 833 N N . PRO A 1 103 ? 10.976 6.083 -11.528 1.00 84.62 103 PRO A N 1
ATOM 834 C CA . PRO A 1 103 ? 10.948 7.115 -12.567 1.00 84.62 103 PRO A CA 1
ATOM 835 C C . PRO A 1 103 ? 11.390 8.499 -12.059 1.00 84.62 103 PRO A C 1
ATOM 837 O O . PRO A 1 103 ? 11.925 9.293 -12.830 1.00 84.62 103 PRO A O 1
ATOM 840 N N . ILE A 1 104 ? 11.174 8.794 -10.773 1.00 84.62 104 ILE A N 1
ATOM 841 C CA . ILE A 1 104 ? 11.587 10.036 -10.114 1.00 84.62 104 ILE A CA 1
ATOM 842 C C . ILE A 1 104 ? 12.303 9.663 -8.818 1.00 84.62 104 ILE A C 1
ATOM 844 O O . ILE A 1 104 ? 11.778 8.895 -8.012 1.00 84.62 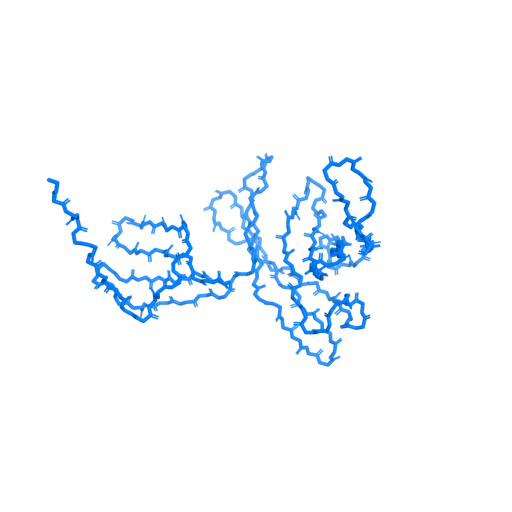104 ILE A O 1
ATOM 848 N N . LYS A 1 105 ? 13.500 10.217 -8.613 1.00 81.81 105 LYS A N 1
ATOM 849 C CA . LYS A 1 105 ? 14.274 9.994 -7.390 1.00 81.81 105 LYS A CA 1
ATOM 850 C C . LYS A 1 105 ? 13.509 10.519 -6.170 1.00 81.81 105 LYS A C 1
ATOM 852 O O . LYS A 1 105 ? 12.869 11.561 -6.266 1.00 81.81 105 LYS A O 1
ATOM 857 N N . GLU A 1 106 ? 13.600 9.812 -5.044 1.00 80.62 106 GLU A N 1
ATOM 858 C CA . GLU A 1 106 ? 12.911 10.146 -3.784 1.00 80.62 106 GLU A CA 1
ATOM 859 C C . GLU A 1 106 ? 11.372 10.099 -3.853 1.00 80.62 106 GLU A C 1
ATOM 861 O O . GLU A 1 106 ? 10.699 10.433 -2.875 1.00 80.62 106 GLU A O 1
ATOM 866 N N . ASP A 1 107 ? 10.795 9.644 -4.970 1.00 84.88 107 ASP A N 1
ATOM 867 C CA . ASP A 1 107 ? 9.361 9.403 -5.046 1.00 84.88 107 ASP A CA 1
ATOM 868 C C . ASP A 1 107 ? 8.960 8.145 -4.265 1.00 84.88 107 ASP A C 1
ATOM 870 O O . ASP A 1 107 ? 9.742 7.223 -4.027 1.00 84.88 107 ASP A O 1
ATOM 874 N N . THR A 1 108 ? 7.704 8.112 -3.842 1.00 84.88 108 THR A N 1
ATOM 875 C CA . THR A 1 108 ? 7.164 7.088 -2.953 1.00 84.88 108 THR A CA 1
ATOM 876 C C . THR A 1 108 ? 5.970 6.416 -3.624 1.00 84.88 108 THR A C 1
ATOM 878 O O . THR A 1 108 ? 4.865 6.970 -3.630 1.00 84.88 108 THR A O 1
ATOM 881 N N . PRO A 1 109 ? 6.164 5.209 -4.191 1.00 90.62 109 PRO A N 1
ATOM 882 C CA . PRO A 1 109 ? 5.083 4.470 -4.822 1.00 90.62 109 PRO A CA 1
ATOM 883 C C . PRO A 1 109 ? 3.872 4.317 -3.897 1.00 90.62 109 PRO A C 1
ATOM 885 O O . PRO A 1 109 ? 4.001 3.951 -2.728 1.00 90.62 109 PRO A O 1
ATOM 888 N N . ARG A 1 110 ? 2.679 4.583 -4.429 1.00 89.69 110 ARG A N 1
ATOM 889 C CA . ARG A 1 110 ? 1.407 4.479 -3.705 1.00 89.69 110 ARG A CA 1
ATOM 890 C C . ARG A 1 110 ? 0.710 3.178 -4.063 1.00 89.69 110 ARG A C 1
ATOM 892 O O . ARG A 1 110 ? 0.636 2.834 -5.240 1.00 89.69 110 ARG A O 1
ATOM 899 N N . LEU A 1 111 ? 0.170 2.475 -3.069 1.00 93.31 111 LEU A N 1
ATOM 900 C CA . LEU A 1 111 ? -0.689 1.315 -3.310 1.00 93.31 111 LEU A CA 1
ATOM 901 C C . LEU A 1 111 ? -1.987 1.783 -3.981 1.00 93.31 111 LEU A C 1
ATOM 903 O O . LEU A 1 111 ? -2.733 2.562 -3.389 1.00 93.31 111 LEU A O 1
ATOM 907 N N . VAL A 1 112 ? -2.248 1.307 -5.199 1.00 92.69 112 VAL A N 1
ATOM 908 C CA . VAL A 1 112 ? -3.442 1.675 -5.980 1.00 92.69 112 VAL A CA 1
ATOM 909 C C . VAL A 1 112 ? -4.441 0.532 -6.125 1.00 92.69 112 VAL A C 1
ATOM 911 O O . VAL A 1 112 ? -5.620 0.790 -6.346 1.00 92.69 112 VAL A O 1
ATOM 914 N N . SER A 1 113 ? -3.998 -0.722 -5.998 1.00 94.62 113 SER A N 1
ATOM 915 C CA . SER A 1 113 ? -4.885 -1.886 -6.061 1.00 94.62 113 SER A CA 1
ATOM 916 C C . SER A 1 113 ? -4.251 -3.136 -5.450 1.00 94.62 113 SER A C 1
ATOM 918 O O . SER A 1 113 ? -3.023 -3.268 -5.414 1.00 94.62 113 SER A O 1
ATOM 920 N N . VAL A 1 114 ? -5.103 -4.062 -5.006 1.00 95.94 114 VAL A N 1
ATOM 921 C CA . VAL A 1 114 ? -4.760 -5.452 -4.691 1.00 95.94 114 VAL A CA 1
ATOM 922 C C . VAL A 1 114 ? -5.805 -6.356 -5.334 1.00 95.94 114 VAL A C 1
ATOM 924 O O . VAL A 1 114 ? -6.992 -6.210 -5.048 1.00 95.94 114 VAL A O 1
ATOM 927 N N . ASP A 1 115 ? -5.392 -7.289 -6.188 1.00 94.94 115 ASP A N 1
ATOM 928 C CA . ASP A 1 115 ? -6.347 -8.149 -6.895 1.00 94.94 115 ASP A CA 1
ATOM 929 C C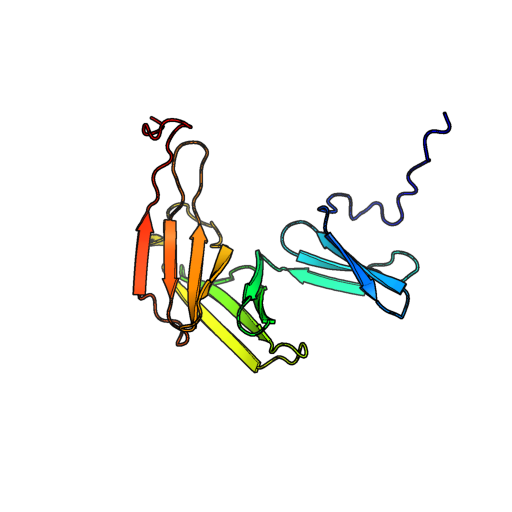 . ASP A 1 115 ? -6.758 -9.399 -6.090 1.00 94.94 115 ASP A C 1
ATOM 931 O O . ASP A 1 115 ? -6.243 -9.698 -5.003 1.00 94.94 115 ASP A O 1
ATOM 935 N N . LYS A 1 116 ? -7.691 -10.178 -6.649 1.00 93.62 116 LYS A N 1
ATOM 936 C CA . LYS A 1 116 ? -8.171 -11.447 -6.075 1.00 93.62 116 LYS A CA 1
ATOM 937 C C . LYS A 1 116 ? -7.100 -12.538 -5.954 1.00 93.62 116 LYS A C 1
ATOM 939 O O . LYS A 1 116 ? -7.273 -13.484 -5.191 1.00 93.62 116 LYS A O 1
ATOM 944 N N . THR A 1 117 ? -6.005 -12.432 -6.704 1.00 94.25 117 THR A N 1
ATOM 945 C CA . THR A 1 117 ? -4.854 -13.345 -6.627 1.00 94.25 117 THR A CA 1
ATOM 946 C C . THR A 1 117 ? -3.784 -12.852 -5.651 1.00 94.25 117 THR A C 1
ATOM 948 O O . THR A 1 117 ? -2.758 -13.502 -5.472 1.00 94.25 117 THR A O 1
ATOM 951 N N . SER A 1 118 ? -4.064 -11.754 -4.940 1.00 93.38 118 SER A N 1
ATOM 952 C CA . SER A 1 118 ? -3.147 -11.080 -4.018 1.00 93.38 118 SER A CA 1
ATOM 953 C C . SER A 1 118 ? -1.889 -10.549 -4.709 1.00 93.38 118 SER A C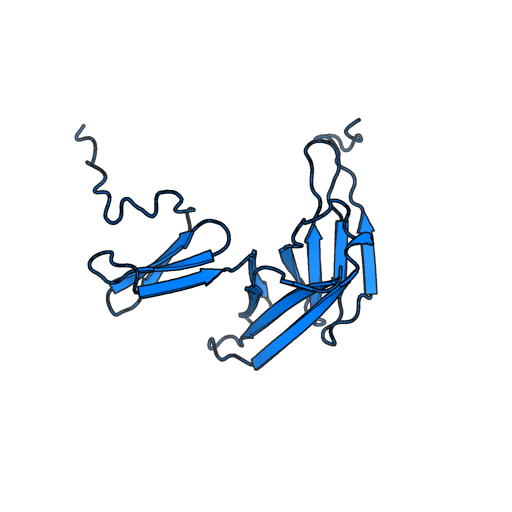 1
ATOM 955 O O . SER A 1 118 ? -0.791 -10.594 -4.148 1.00 93.38 118 SER A O 1
ATOM 957 N N . MET A 1 119 ? -2.064 -10.027 -5.923 1.00 97.44 119 MET A N 1
ATOM 958 C CA . MET A 1 119 ? -1.088 -9.166 -6.579 1.00 97.44 119 MET A CA 1
ATOM 959 C C . MET A 1 119 ? -1.278 -7.725 -6.120 1.00 97.44 119 MET A C 1
ATOM 961 O O . MET A 1 119 ? -2.402 -7.235 -6.042 1.00 97.44 119 MET A O 1
ATOM 965 N N . PHE A 1 120 ? -0.172 -7.050 -5.828 1.00 97.25 120 PHE A N 1
ATOM 966 C CA . PHE A 1 120 ? -0.122 -5.685 -5.319 1.00 97.25 120 PHE A CA 1
ATOM 967 C C . PHE A 1 120 ? 0.357 -4.742 -6.411 1.00 97.25 120 PHE A C 1
ATOM 969 O O . PHE A 1 120 ? 1.390 -4.981 -7.036 1.00 97.25 120 PHE A O 1
ATOM 976 N N . TYR A 1 121 ? -0.376 -3.653 -6.602 1.00 96.38 121 TYR A N 1
ATOM 977 C CA . TYR A 1 121 ? -0.120 -2.677 -7.648 1.00 96.38 121 TYR A CA 1
ATOM 978 C C . TYR A 1 121 ? 0.274 -1.354 -7.007 1.00 96.38 121 TYR A C 1
ATOM 980 O O . TYR A 1 121 ? -0.532 -0.724 -6.318 1.00 96.38 121 TYR A O 1
ATOM 988 N N . PHE A 1 122 ? 1.513 -0.934 -7.244 1.00 95.12 122 PHE A N 1
ATOM 989 C CA . PHE A 1 122 ? 2.037 0.344 -6.783 1.00 95.12 122 PHE A CA 1
ATOM 990 C C . PHE A 1 122 ? 2.260 1.280 -7.960 1.00 95.12 122 PHE A C 1
ATOM 992 O O . PHE A 1 122 ? 2.815 0.874 -8.975 1.00 95.12 122 PHE A O 1
ATOM 999 N N . TYR A 1 123 ? 1.860 2.537 -7.819 1.00 93.12 123 TYR A N 1
ATOM 1000 C CA . TYR A 1 123 ? 2.030 3.560 -8.845 1.00 93.12 123 TYR A CA 1
ATOM 1001 C C . TYR A 1 123 ? 2.917 4.695 -8.334 1.00 93.12 123 TYR A C 1
ATOM 1003 O O . TYR A 1 123 ? 2.709 5.185 -7.222 1.00 93.12 123 TYR A O 1
ATOM 1011 N N . ALA A 1 124 ? 3.900 5.103 -9.134 1.00 92.00 124 ALA A N 1
ATOM 1012 C CA . ALA A 1 124 ? 4.837 6.179 -8.807 1.00 92.00 124 ALA A CA 1
ATOM 1013 C C . ALA A 1 124 ? 5.194 6.990 -10.056 1.00 92.00 124 ALA A C 1
ATOM 1015 O O . ALA A 1 124 ? 5.095 6.486 -11.167 1.00 92.00 124 ALA A O 1
ATOM 1016 N N . GLY A 1 125 ? 5.689 8.208 -9.892 1.00 87.62 125 GLY A N 1
ATOM 1017 C CA . GLY A 1 125 ? 6.420 8.933 -10.927 1.00 87.62 125 GLY A CA 1
ATOM 1018 C C . GLY A 1 125 ? 5.590 9.741 -11.889 1.00 87.62 125 GLY A C 1
ATOM 1019 O O . GLY A 1 125 ? 6.092 10.117 -12.946 1.00 87.62 125 GLY A O 1
ATOM 1020 N N . GLU A 1 126 ? 4.318 9.967 -11.579 1.00 85.06 126 GLU A N 1
ATOM 1021 C CA . GLU A 1 126 ? 3.510 10.818 -12.432 1.00 85.06 126 GLU A CA 1
ATOM 1022 C C . GLU A 1 126 ? 4.009 12.262 -12.358 1.00 85.06 126 GLU A C 1
ATOM 1024 O O . GLU A 1 126 ? 4.056 12.867 -11.289 1.00 85.06 126 GLU A O 1
ATOM 1029 N N . THR A 1 127 ? 4.338 12.828 -13.515 1.00 81.31 127 THR A N 1
ATOM 1030 C CA . THR A 1 127 ? 4.644 14.256 -13.662 1.00 81.31 127 THR A CA 1
ATOM 1031 C C . THR A 1 127 ? 3.603 14.912 -14.553 1.00 81.31 127 THR A C 1
ATOM 1033 O O . THR A 1 127 ? 2.760 14.242 -15.141 1.00 81.31 127 THR A O 1
ATOM 1036 N N . GLU A 1 128 ? 3.661 16.228 -14.737 1.00 76.88 128 GLU A N 1
ATOM 1037 C CA . GLU A 1 128 ? 2.800 16.905 -15.717 1.00 76.88 128 GLU A CA 1
ATOM 1038 C C . GLU A 1 128 ? 2.993 16.375 -17.150 1.00 76.88 128 GLU A C 1
ATOM 1040 O O . GLU A 1 128 ? 2.041 16.367 -17.925 1.00 76.88 128 GLU A O 1
ATOM 1045 N N . ARG A 1 129 ? 4.194 15.879 -17.489 1.00 70.25 129 ARG A N 1
ATOM 1046 C CA . ARG A 1 129 ? 4.580 15.491 -18.860 1.00 70.25 129 ARG A CA 1
ATOM 1047 C C . ARG A 1 129 ? 4.616 13.986 -19.109 1.00 70.25 129 ARG A C 1
ATOM 1049 O O . ARG A 1 129 ? 4.575 13.555 -20.254 1.00 70.25 129 ARG A O 1
ATOM 1056 N N . GLN A 1 130 ? 4.724 13.175 -18.064 1.00 74.00 130 GLN A N 1
ATOM 1057 C CA . GLN A 1 130 ? 4.879 11.726 -18.182 1.00 74.00 130 GLN A CA 1
ATOM 1058 C C . GLN A 1 130 ? 3.862 11.009 -17.304 1.00 74.00 130 GLN A C 1
ATOM 1060 O O . GLN A 1 130 ? 3.537 11.465 -16.204 1.00 74.00 130 GLN A O 1
ATOM 1065 N N . GLY A 1 131 ? 3.352 9.884 -17.808 1.00 81.75 131 GLY A N 1
ATOM 1066 C CA . GLY A 1 131 ? 2.606 8.962 -16.965 1.00 81.75 131 GLY A CA 1
ATOM 1067 C C . GLY A 1 131 ? 3.563 8.319 -15.971 1.00 81.75 131 GLY A C 1
ATOM 1068 O O . GLY A 1 131 ? 4.767 8.240 -16.217 1.00 81.75 131 GLY A O 1
ATOM 1069 N N . GLY A 1 132 ? 3.037 7.899 -14.829 1.00 90.69 132 GLY A N 1
ATOM 1070 C CA . GLY A 1 132 ? 3.840 7.180 -13.854 1.00 90.69 132 GLY A CA 1
ATOM 1071 C C . GLY A 1 132 ? 4.155 5.751 -14.296 1.00 90.69 132 GLY A C 1
ATOM 1072 O O . GLY A 1 132 ? 3.737 5.270 -15.349 1.00 90.69 132 GLY A O 1
ATOM 1073 N N . THR A 1 133 ? 4.875 5.043 -13.447 1.00 93.19 133 THR A N 1
ATOM 1074 C CA . THR A 1 133 ? 5.216 3.636 -13.581 1.00 93.19 133 THR A CA 1
ATOM 1075 C C . THR A 1 133 ? 4.372 2.812 -12.616 1.00 93.19 133 THR A C 1
ATOM 1077 O O . THR A 1 133 ? 4.257 3.138 -11.434 1.00 93.19 133 THR A O 1
ATOM 1080 N N . LEU A 1 134 ? 3.793 1.729 -13.131 1.00 95.31 134 LEU A N 1
ATOM 1081 C CA . LEU A 1 134 ? 3.088 0.713 -12.364 1.00 95.31 134 LEU A CA 1
ATOM 1082 C C . LEU A 1 134 ? 4.045 -0.439 -12.036 1.00 95.31 134 LEU A C 1
ATOM 1084 O O . LEU A 1 134 ? 4.594 -1.067 -12.942 1.00 95.31 134 LEU A O 1
ATOM 1088 N N . PHE A 1 135 ? 4.209 -0.737 -10.754 1.00 96.56 135 PHE A N 1
ATOM 1089 C CA . PHE A 1 135 ? 4.973 -1.867 -10.238 1.00 96.56 135 PHE A CA 1
ATOM 1090 C C . PHE A 1 135 ? 4.012 -2.922 -9.701 1.00 96.56 135 PHE A C 1
ATOM 1092 O O . PHE A 1 135 ? 3.109 -2.612 -8.923 1.00 96.56 135 PHE A O 1
ATOM 1099 N N . VAL A 1 136 ? 4.215 -4.169 -10.108 1.00 97.44 136 VAL A N 1
ATOM 1100 C CA . VAL A 1 136 ? 3.345 -5.294 -9.768 1.00 97.44 136 VAL A CA 1
ATOM 1101 C C . VAL A 1 136 ? 4.129 -6.286 -8.926 1.00 97.44 136 VAL A C 1
ATOM 1103 O O . VAL A 1 136 ? 5.144 -6.811 -9.379 1.00 97.44 136 VAL A O 1
ATOM 1106 N N . TYR A 1 137 ? 3.656 -6.556 -7.714 1.00 98.12 137 TYR A N 1
ATOM 1107 C CA . TYR A 1 137 ? 4.306 -7.440 -6.753 1.00 98.12 137 TYR A CA 1
ATOM 1108 C C . TYR A 1 137 ? 3.412 -8.609 -6.360 1.00 98.12 137 TYR A C 1
ATOM 1110 O O . TYR A 1 137 ? 2.199 -8.465 -6.249 1.00 98.12 137 TYR A O 1
ATOM 1118 N N . SER A 1 138 ? 4.016 -9.761 -6.098 1.00 96.88 138 SER A N 1
ATOM 1119 C CA . SER A 1 138 ? 3.337 -10.906 -5.490 1.00 96.88 138 SER A CA 1
ATOM 1120 C C . SER A 1 138 ? 3.250 -10.771 -3.969 1.00 96.88 138 SER A C 1
ATOM 1122 O O . SER A 1 138 ? 3.991 -10.007 -3.349 1.00 96.88 138 SER A O 1
ATOM 1124 N N . LEU A 1 139 ? 2.371 -11.564 -3.353 1.00 94.69 139 LEU A N 1
ATOM 1125 C CA . LEU A 1 139 ? 2.162 -11.611 -1.900 1.00 94.69 139 LEU A CA 1
ATOM 1126 C C . LEU A 1 139 ? 3.441 -11.882 -1.085 1.00 94.69 139 LEU A C 1
ATOM 1128 O O . LEU A 1 139 ? 3.555 -11.420 0.046 1.00 94.69 139 LEU A O 1
ATOM 1132 N N . ASP A 1 140 ? 4.410 -12.6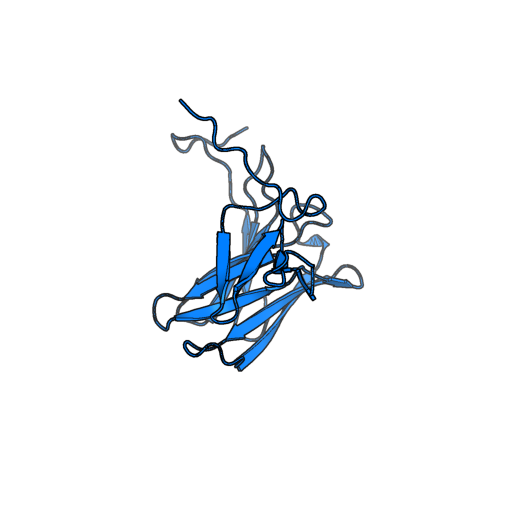03 -1.652 1.00 94.56 140 ASP A N 1
ATOM 1133 C CA . ASP A 1 140 ? 5.713 -12.872 -1.027 1.00 94.56 140 ASP A CA 1
ATOM 1134 C C . ASP A 1 140 ? 6.714 -11.704 -1.150 1.00 94.56 140 ASP A C 1
ATOM 1136 O O . ASP A 1 140 ? 7.879 -11.841 -0.775 1.00 94.56 140 ASP A O 1
ATOM 1140 N N . GLY A 1 141 ? 6.277 -10.552 -1.670 1.00 94.00 141 GLY A N 1
ATOM 1141 C CA . GLY A 1 141 ? 7.073 -9.330 -1.758 1.00 94.00 141 GLY A CA 1
ATOM 1142 C C . GLY A 1 141 ? 7.977 -9.235 -2.990 1.00 94.00 141 GLY A C 1
ATOM 1143 O O . GLY A 1 141 ? 8.792 -8.313 -3.068 1.00 94.00 141 GLY A O 1
ATOM 1144 N N . LYS A 1 142 ? 7.868 -10.160 -3.957 1.00 95.31 142 LYS A N 1
ATOM 1145 C CA . LYS A 1 142 ? 8.695 -10.153 -5.177 1.00 95.31 142 LYS A CA 1
ATOM 1146 C C . LYS A 1 142 ? 8.084 -9.306 -6.289 1.00 95.31 142 LYS A C 1
ATOM 1148 O O . LYS A 1 142 ? 6.899 -9.430 -6.591 1.00 95.31 142 LYS A O 1
ATOM 1153 N N . LEU A 1 143 ? 8.918 -8.486 -6.928 1.00 96.50 143 LEU A N 1
ATOM 1154 C CA . LEU A 1 143 ? 8.546 -7.723 -8.118 1.00 96.50 143 LEU A CA 1
ATOM 1155 C C . LEU A 1 143 ? 8.335 -8.686 -9.294 1.00 96.50 143 LEU A C 1
ATOM 1157 O O . LEU A 1 143 ? 9.243 -9.434 -9.651 1.00 96.50 143 LEU A O 1
ATOM 1161 N N . GLN A 1 144 ? 7.146 -8.656 -9.888 1.00 97.19 144 GLN A N 1
ATOM 1162 C CA . GLN A 1 144 ? 6.781 -9.465 -11.051 1.00 97.19 144 GLN A CA 1
ATOM 1163 C C . GLN A 1 144 ? 6.908 -8.678 -12.354 1.00 97.19 144 GLN A C 1
ATOM 1165 O O . GLN A 1 144 ? 7.346 -9.213 -13.371 1.00 97.19 144 GLN A O 1
ATOM 1170 N N . THR A 1 145 ? 6.488 -7.411 -12.367 1.00 95.81 145 THR A N 1
ATOM 1171 C CA . THR A 1 145 ? 6.456 -6.598 -13.593 1.00 95.81 145 THR A CA 1
ATOM 1172 C C . THR A 1 145 ? 6.527 -5.109 -13.274 1.00 95.81 145 THR A C 1
ATOM 1174 O O . THR A 1 145 ? 5.995 -4.661 -12.260 1.00 95.81 145 THR A O 1
ATOM 1177 N N . THR A 1 146 ? 7.127 -4.346 -14.188 1.00 95.12 146 THR A N 1
ATOM 1178 C CA . THR A 1 146 ? 7.169 -2.881 -14.172 1.00 95.12 146 THR A CA 1
ATOM 1179 C C . THR A 1 146 ? 6.674 -2.361 -15.519 1.00 95.12 146 THR A C 1
ATOM 1181 O O . THR A 1 146 ? 7.162 -2.800 -16.558 1.00 95.12 146 THR A O 1
ATOM 1184 N N . THR A 1 147 ? 5.702 -1.448 -15.522 1.00 93.75 147 THR A N 1
ATOM 1185 C CA . THR A 1 147 ? 5.113 -0.880 -16.747 1.00 93.75 147 THR A CA 1
ATOM 1186 C C . THR A 1 147 ? 5.084 0.641 -16.668 1.00 93.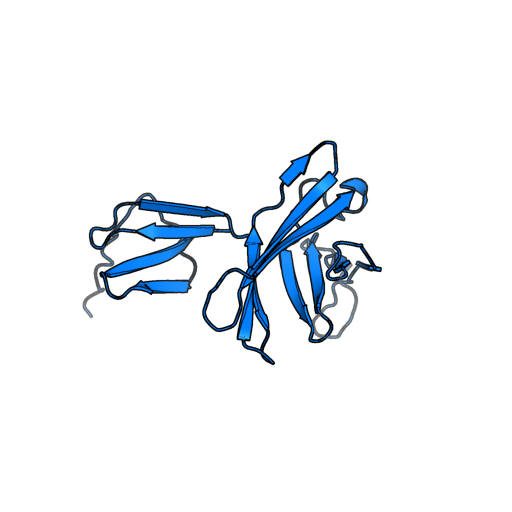75 147 THR A C 1
ATOM 1188 O O . THR A 1 147 ? 4.373 1.199 -15.837 1.00 93.75 147 THR A O 1
ATOM 1191 N N . SER A 1 148 ? 5.817 1.328 -17.545 1.00 90.38 148 SER A N 1
ATOM 1192 C CA . SER A 1 148 ? 5.728 2.788 -17.675 1.00 90.38 148 SER A CA 1
ATOM 1193 C C . SER A 1 148 ? 4.482 3.183 -18.465 1.00 90.38 148 SER A C 1
ATOM 1195 O O . SER A 1 148 ? 4.274 2.714 -19.586 1.00 90.38 148 SER A O 1
ATOM 1197 N N . LEU A 1 149 ? 3.656 4.054 -17.890 1.00 85.94 149 LEU A N 1
ATOM 1198 C CA . LEU A 1 149 ? 2.438 4.552 -18.518 1.00 85.94 149 LEU A CA 1
ATOM 1199 C C . LEU A 1 149 ? 2.743 5.816 -19.327 1.00 85.94 149 LEU A C 1
ATOM 1201 O O . LEU A 1 149 ? 3.553 6.657 -18.940 1.00 85.94 149 LEU A O 1
ATOM 1205 N N . LYS A 1 150 ? 2.071 5.971 -20.467 1.00 83.31 150 LYS A N 1
ATOM 1206 C CA . LYS A 1 150 ? 2.127 7.205 -21.258 1.00 83.31 150 LYS A CA 1
ATOM 1207 C C . LYS A 1 150 ? 0.968 8.105 -20.854 1.00 83.31 150 LYS A C 1
ATOM 1209 O O . LYS A 1 150 ? -0.137 7.611 -20.648 1.00 83.31 150 LYS A O 1
ATOM 1214 N N . LYS A 1 151 ? 1.201 9.418 -20.797 1.00 79.56 151 LYS A N 1
ATOM 1215 C CA . LYS A 1 151 ? 0.098 10.379 -20.752 1.00 79.56 151 LYS A CA 1
ATOM 1216 C C . LYS A 1 151 ? -0.467 10.563 -22.149 1.00 79.56 151 LYS A C 1
ATOM 1218 O O . LYS A 1 151 ? 0.283 10.778 -23.102 1.00 79.56 151 LYS A O 1
ATOM 1223 N N . THR A 1 152 ? -1.783 10.493 -22.246 1.00 78.00 152 THR A N 1
ATOM 1224 C CA . THR A 1 152 ? -2.525 10.813 -23.459 1.00 78.00 152 THR A CA 1
ATOM 1225 C C . THR A 1 152 ? -3.503 11.944 -23.180 1.00 78.00 152 THR A C 1
ATOM 1227 O O . THR A 1 152 ? -3.978 12.089 -22.053 1.00 78.00 152 THR A O 1
ATOM 1230 N N . ASP A 1 153 ? -3.808 12.745 -24.195 1.00 78.12 153 ASP A N 1
ATOM 1231 C CA . ASP A 1 153 ? -4.925 13.678 -24.153 1.00 78.12 153 ASP A CA 1
ATOM 1232 C C . ASP A 1 153 ? -6.272 12.926 -24.117 1.00 78.12 153 ASP A C 1
ATOM 1234 O O . ASP A 1 153 ? -6.335 11.692 -24.166 1.00 78.12 153 ASP A O 1
ATOM 1238 N N . VAL A 1 154 ? -7.372 13.679 -24.045 1.00 76.31 154 VAL A N 1
ATOM 1239 C CA . VAL A 1 154 ? -8.739 13.124 -24.023 1.00 76.31 154 VAL A CA 1
ATOM 1240 C C . VAL A 1 154 ? -9.102 12.320 -25.279 1.00 76.31 154 VAL A C 1
ATOM 1242 O O . VAL A 1 154 ? -10.079 11.578 -25.259 1.00 76.31 154 VAL A O 1
ATOM 1245 N N . ASN A 1 155 ? -8.323 12.445 -26.356 1.00 80.31 155 ASN A N 1
ATOM 1246 C CA . ASN A 1 155 ? -8.507 11.736 -27.620 1.00 80.31 155 ASN A CA 1
ATOM 1247 C C . ASN A 1 155 ? -7.525 10.559 -27.780 1.00 80.31 155 ASN A C 1
ATOM 1249 O O . ASN A 1 155 ? -7.522 9.903 -28.821 1.00 80.31 155 ASN A O 1
ATOM 1253 N N . GLY A 1 156 ? -6.691 10.280 -26.772 1.00 75.62 156 GLY A N 1
ATOM 1254 C CA . GLY A 1 156 ? -5.711 9.196 -26.803 1.00 75.62 156 GLY A CA 1
ATOM 1255 C C . GLY A 1 156 ? -4.386 9.543 -27.494 1.00 75.62 156 GLY A C 1
ATOM 1256 O O . GLY A 1 156 ? -3.550 8.653 -27.662 1.00 75.62 156 GLY A O 1
ATOM 1257 N N . PHE A 1 157 ? -4.146 10.801 -27.878 1.00 75.88 157 PHE A N 1
ATOM 1258 C CA . PHE A 1 157 ? -2.861 11.219 -28.444 1.00 75.88 157 PHE A CA 1
ATOM 1259 C C . PHE A 1 157 ? -1.827 11.455 -27.339 1.00 75.88 157 PHE A C 1
ATOM 1261 O O . PHE A 1 157 ? -2.169 12.047 -26.319 1.00 75.88 157 PHE A O 1
ATOM 1268 N N . PRO A 1 158 ? -0.560 11.034 -27.505 1.00 74.00 158 PRO A N 1
ATOM 1269 C CA . PRO A 1 158 ? 0.479 11.289 -26.511 1.00 74.00 158 PRO A CA 1
ATOM 1270 C C . PRO A 1 158 ? 0.636 12.786 -26.213 1.00 74.00 158 PRO A C 1
ATOM 1272 O O . PRO A 1 158 ? 0.730 13.588 -27.142 1.00 74.00 158 PRO A O 1
ATOM 1275 N N . LEU A 1 159 ? 0.713 13.149 -24.930 1.00 65.31 159 LEU A N 1
ATOM 1276 C CA . LEU A 1 159 ? 1.154 14.488 -24.532 1.00 65.31 159 LEU A CA 1
ATOM 1277 C C . LEU A 1 159 ? 2.672 14.575 -24.770 1.00 65.31 159 LEU A C 1
ATOM 1279 O O . LEU A 1 159 ? 3.415 13.732 -24.262 1.00 65.31 159 LEU A O 1
ATOM 1283 N N . ILE A 1 160 ? 3.103 15.535 -25.596 1.00 64.38 160 ILE A N 1
ATOM 1284 C CA . ILE A 1 160 ? 4.514 15.789 -25.954 1.00 64.38 160 ILE A CA 1
ATOM 1285 C C . ILE A 1 160 ? 5.095 16.850 -25.019 1.00 64.38 160 ILE A C 1
ATOM 1287 O O . ILE A 1 160 ? 4.406 17.875 -24.814 1.00 64.38 160 ILE A O 1
#

Secondary structure (DSSP, 8-state):
--------S-TT---EEEEEEE-TT--EEEEESSEEEEE-TTS-EEEEEEEEEEEE-TTT--EEEEEPPEEETTEEEEEEEEE-TTS-EEEEEEEEEEGGGSSSTT--PEEEEE-TT--EEEEE---SSS--EEEEE-TTS-EEEEEEPPPB-TTSPBP-